Protein AF-A0A960X0L3-F1 (afdb_monomer_lite)

Foldseek 3Di:
DDDDDPDDPVNVVVVVVVVVVVPPDPFDKDKDKFADDDDPPDPDDDQFGTWIWIAGPVWFQIKIWTFGCVVHTDTDTGGSQKTWDWDDDPPAIKIKIWGWDDDPPDIDIDIDIDGDPDDDDDDDD

Radius of gyration: 23.19 Å; chains: 1; bounding box: 74×36×58 Å

pLDDT: mean 74.17, std 10.72, range [37.59, 89.44]

Sequence (125 aa):
MSFSPIVPKTTLLAIAFWCALTVLAPAQWLVYELRFTPDEDSVNFQSYTGAYVITPLHGGISSMVLLTEAEGLLYAPAPDSARFFMAANRQVRKSVISSLAANGTSHAVYTASGYINKTIEMRGK

Secondary structure (DSSP, 8-state):
--------HHHHHHHHHHHHHH------EEEEEEE----TT--S----SEEEEEEETT-EEEEEEEEE-TTS-EEEEEEEEEEEEEEE-SS-EEEEEEEEEEETTEEEEEEEEEE----------

Structure (mmCIF, N/CA/C/O backbone):
data_AF-A0A960X0L3-F1
#
_entry.id   AF-A0A960X0L3-F1
#
loop_
_atom_site.group_PDB
_atom_site.id
_atom_site.type_symbol
_atom_site.label_atom_id
_atom_site.label_alt_id
_atom_site.label_comp_id
_atom_site.label_asym_id
_atom_site.label_entity_id
_atom_site.label_seq_id
_atom_site.pdbx_PDB_ins_code
_atom_site.Cartn_x
_atom_site.Cartn_y
_atom_site.Cartn_z
_atom_site.occupancy
_atom_site.B_iso_or_equiv
_atom_site.auth_seq_id
_atom_site.auth_comp_id
_atom_site.auth_asym_id
_atom_site.auth_atom_id
_atom_site.pdbx_PDB_model_num
ATOM 1 N N . MET A 1 1 ? 54.406 4.474 -37.960 1.00 37.59 1 MET A N 1
ATOM 2 C CA . MET A 1 1 ? 54.130 5.644 -37.095 1.00 37.59 1 MET A CA 1
ATOM 3 C C . MET A 1 1 ? 52.830 5.370 -36.354 1.00 37.59 1 MET A C 1
ATOM 5 O O . MET A 1 1 ? 51.804 5.262 -37.006 1.00 37.59 1 MET A O 1
ATOM 9 N N . SER A 1 2 ? 52.885 5.146 -35.040 1.00 43.47 2 SER A N 1
ATOM 10 C CA . SER A 1 2 ? 51.706 4.848 -34.214 1.00 43.47 2 SER A CA 1
ATOM 11 C C . SER A 1 2 ? 51.246 6.134 -33.532 1.00 43.47 2 SER A C 1
ATOM 13 O O . SER A 1 2 ? 51.958 6.653 -32.675 1.00 43.47 2 SER A O 1
ATOM 15 N N . PHE A 1 3 ? 50.094 6.672 -33.933 1.00 45.62 3 PHE A N 1
ATOM 16 C CA . PHE A 1 3 ? 49.476 7.822 -33.273 1.00 45.62 3 PHE A CA 1
ATOM 17 C C . PHE A 1 3 ? 48.696 7.334 -32.053 1.00 45.62 3 PHE A C 1
ATOM 19 O O . PHE A 1 3 ? 47.705 6.624 -32.192 1.00 45.62 3 PHE A O 1
ATOM 26 N N . SER A 1 4 ? 49.150 7.710 -30.857 1.00 48.47 4 SER A N 1
ATOM 27 C CA . SER A 1 4 ? 48.375 7.520 -29.632 1.00 48.47 4 SER A CA 1
ATOM 28 C C . SER A 1 4 ? 47.504 8.763 -29.419 1.00 48.47 4 SER A C 1
ATOM 30 O O . SER A 1 4 ? 48.062 9.857 -29.285 1.00 48.47 4 SER A O 1
ATOM 32 N N . PRO A 1 5 ? 46.163 8.665 -29.436 1.00 57.31 5 PRO A N 1
ATOM 33 C CA . PRO A 1 5 ? 45.313 9.822 -29.207 1.00 57.31 5 PRO A CA 1
ATOM 34 C C . PRO A 1 5 ? 45.366 10.203 -27.723 1.00 57.31 5 PRO A C 1
ATOM 36 O O . PRO A 1 5 ? 44.894 9.475 -26.852 1.00 57.31 5 PRO A O 1
ATOM 39 N N . ILE A 1 6 ? 45.944 11.368 -27.428 1.00 65.31 6 ILE A N 1
ATOM 40 C CA . ILE A 1 6 ? 45.884 11.979 -26.097 1.00 65.31 6 ILE A CA 1
ATOM 41 C C . ILE A 1 6 ? 44.467 12.535 -25.937 1.00 65.31 6 ILE A C 1
ATOM 43 O O . ILE A 1 6 ? 44.164 13.625 -26.417 1.00 65.31 6 ILE A O 1
ATOM 47 N N . VAL A 1 7 ? 43.576 11.767 -25.308 1.00 64.88 7 VAL A N 1
ATOM 48 C CA . VAL A 1 7 ? 42.217 12.233 -25.003 1.00 64.88 7 VAL A CA 1
ATOM 49 C C . VAL A 1 7 ? 42.308 13.314 -23.914 1.00 64.88 7 VAL A C 1
ATOM 51 O O . VAL A 1 7 ? 42.832 13.040 -22.830 1.00 64.88 7 VAL A O 1
ATOM 54 N N . PRO A 1 8 ? 41.826 14.544 -24.162 1.00 73.12 8 PRO A N 1
ATOM 55 C CA . PRO A 1 8 ? 41.860 15.610 -23.169 1.00 73.12 8 PRO A CA 1
ATOM 56 C C . PRO A 1 8 ? 41.048 15.232 -21.922 1.00 73.12 8 PRO A C 1
ATOM 58 O O . PRO A 1 8 ? 39.936 14.710 -22.014 1.00 73.12 8 PRO A O 1
ATOM 61 N N . LYS A 1 9 ? 41.566 15.551 -20.727 1.00 69.44 9 LYS A N 1
ATOM 62 C CA . LYS A 1 9 ? 40.879 15.294 -19.441 1.00 69.44 9 LYS A CA 1
ATOM 63 C C . LYS A 1 9 ? 39.481 15.931 -19.375 1.00 69.44 9 LYS A C 1
ATOM 65 O O . LYS A 1 9 ? 38.592 15.402 -18.715 1.00 69.44 9 LYS A O 1
ATOM 70 N N . THR A 1 10 ? 39.272 17.035 -20.091 1.00 73.38 10 THR A N 1
ATOM 71 C CA . THR A 1 10 ? 37.979 17.727 -20.211 1.00 73.38 10 THR A CA 1
ATOM 72 C C . THR A 1 10 ? 36.947 16.915 -20.993 1.00 73.38 10 THR A C 1
ATOM 74 O O . THR A 1 10 ? 35.764 16.953 -20.666 1.00 73.38 10 THR A O 1
ATOM 77 N N . THR A 1 11 ? 37.380 16.128 -21.979 1.00 73.94 11 THR A N 1
ATOM 78 C CA . THR A 1 11 ? 36.505 15.271 -22.789 1.00 73.94 11 THR A CA 1
ATOM 79 C C . THR A 1 11 ? 36.016 14.069 -21.984 1.00 73.94 11 THR A C 1
ATOM 81 O O . THR A 1 11 ? 34.842 13.723 -22.057 1.00 73.94 11 THR A O 1
ATOM 84 N N . LEU A 1 12 ? 36.877 13.486 -21.142 1.00 77.19 12 LEU A N 1
ATOM 85 C CA . LEU A 1 12 ? 36.481 12.424 -20.208 1.00 77.19 12 LEU A CA 1
ATOM 86 C C . LEU A 1 12 ? 35.475 12.923 -19.161 1.00 77.19 12 LEU A C 1
ATOM 88 O O . LEU A 1 12 ? 34.514 12.219 -18.861 1.00 77.19 12 LEU A O 1
ATOM 92 N N . LEU A 1 13 ? 35.651 14.147 -18.650 1.00 77.44 13 LEU A N 1
ATOM 93 C CA . LEU A 1 13 ? 34.716 14.751 -17.696 1.00 77.44 13 LEU A CA 1
ATOM 94 C C . LEU A 1 13 ? 33.348 15.030 -18.338 1.00 77.44 13 LEU A C 1
ATOM 96 O O . LEU A 1 13 ? 32.318 14.763 -17.726 1.00 77.44 13 LEU A O 1
ATOM 100 N N . ALA A 1 14 ? 33.334 15.510 -19.584 1.00 78.50 14 ALA A N 1
ATOM 101 C CA . ALA A 1 14 ? 32.100 15.714 -20.334 1.00 78.50 14 ALA A CA 1
ATOM 102 C C . ALA A 1 14 ? 31.364 14.385 -20.576 1.00 78.50 14 ALA A C 1
ATOM 104 O O . ALA A 1 14 ? 30.165 14.307 -20.333 1.00 78.50 14 ALA A O 1
ATOM 105 N N . ILE A 1 15 ? 32.071 13.320 -20.966 1.00 80.44 15 ILE A N 1
ATOM 106 C CA . ILE A 1 15 ? 31.468 11.989 -21.146 1.00 80.44 15 ILE A CA 1
ATOM 107 C C . ILE A 1 15 ? 30.922 11.453 -19.817 1.00 80.44 15 ILE A C 1
ATOM 109 O O . ILE A 1 15 ? 29.795 10.969 -19.775 1.00 80.44 15 ILE A O 1
ATOM 113 N N . ALA A 1 16 ? 31.668 11.590 -18.717 1.00 78.56 16 ALA A N 1
ATOM 114 C CA . ALA A 1 16 ? 31.203 11.176 -17.394 1.00 78.56 16 ALA A CA 1
ATOM 115 C C . ALA A 1 16 ? 29.946 11.948 -16.952 1.00 78.56 16 ALA A C 1
ATOM 117 O O . ALA A 1 16 ? 29.020 11.352 -16.405 1.00 78.56 16 ALA A O 1
ATOM 118 N N . PHE A 1 17 ? 29.883 13.251 -17.242 1.00 77.06 17 PHE A N 1
ATOM 119 C CA . PHE A 1 17 ? 28.723 14.090 -16.945 1.00 77.06 17 PHE A CA 1
ATOM 120 C C . PHE A 1 17 ? 27.498 13.692 -17.781 1.00 77.06 17 PHE A C 1
ATOM 122 O O . PHE A 1 17 ? 26.402 13.548 -17.241 1.00 77.06 17 PHE A O 1
ATOM 129 N N . TRP A 1 18 ? 27.683 13.427 -19.077 1.00 74.56 18 TRP A N 1
ATOM 130 C CA . TRP A 1 18 ? 26.616 12.941 -19.957 1.00 74.56 18 TRP A CA 1
ATOM 131 C C . TRP A 1 18 ? 26.123 11.543 -19.566 1.00 74.56 18 TRP A C 1
ATOM 133 O O . TRP A 1 18 ? 24.915 11.315 -19.540 1.00 74.56 18 TRP A O 1
ATOM 143 N N . CYS A 1 19 ? 27.019 10.635 -19.170 1.00 73.19 19 CYS A N 1
ATOM 144 C CA . CYS A 1 19 ? 26.630 9.337 -18.620 1.00 73.19 19 CYS A CA 1
ATOM 145 C C . CYS A 1 19 ? 25.826 9.498 -17.319 1.00 73.19 19 CYS A C 1
ATOM 147 O O . CYS A 1 19 ? 24.763 8.892 -17.191 1.00 73.19 19 CYS A O 1
ATOM 149 N N . ALA A 1 20 ? 26.256 10.363 -16.393 1.00 70.56 20 ALA A N 1
ATOM 150 C CA . ALA A 1 20 ? 25.531 10.622 -15.145 1.00 70.56 20 ALA A CA 1
ATOM 151 C C . ALA A 1 20 ? 24.111 11.177 -15.381 1.00 70.56 20 ALA A C 1
ATOM 153 O O . ALA A 1 20 ? 23.172 10.791 -14.685 1.00 70.56 20 ALA A O 1
ATOM 154 N N . LEU A 1 21 ? 23.929 12.016 -16.406 1.00 64.94 21 LEU A N 1
ATOM 155 C CA . LEU A 1 21 ? 22.624 12.563 -16.800 1.00 64.94 21 LEU A CA 1
ATOM 156 C C . LEU A 1 21 ? 21.661 11.511 -17.377 1.00 64.94 21 LEU A C 1
ATOM 158 O O . LEU A 1 21 ? 20.448 11.686 -17.279 1.00 64.94 21 LEU A O 1
ATOM 162 N N . THR A 1 22 ? 22.165 10.405 -17.936 1.00 62.28 22 THR A N 1
ATOM 163 C CA . THR A 1 22 ? 21.312 9.328 -18.485 1.00 62.28 22 THR A CA 1
ATOM 164 C C . THR A 1 22 ? 20.801 8.334 -17.440 1.00 62.28 22 THR A C 1
ATOM 166 O O . THR A 1 22 ? 19.878 7.577 -17.729 1.00 62.28 22 THR A O 1
ATOM 169 N N . VAL A 1 23 ? 21.345 8.356 -16.216 1.00 59.56 23 VAL A N 1
ATOM 170 C CA . VAL A 1 23 ? 20.982 7.415 -15.136 1.00 59.56 23 VAL A CA 1
ATOM 171 C C . VAL A 1 23 ? 19.800 7.909 -14.290 1.00 59.56 23 VAL A C 1
ATOM 173 O O . VAL A 1 23 ? 19.244 7.145 -13.503 1.00 59.56 23 VAL A O 1
ATOM 176 N N . LEU A 1 24 ? 19.327 9.147 -14.484 1.00 56.69 24 LEU A N 1
ATOM 177 C CA . LEU A 1 24 ? 18.057 9.594 -13.902 1.00 56.69 24 LEU A CA 1
ATOM 178 C C . LEU A 1 24 ? 16.876 8.966 -14.659 1.00 56.69 24 LEU A C 1
ATOM 180 O O . LEU A 1 24 ? 16.185 9.609 -15.453 1.00 56.69 24 LEU A O 1
ATOM 184 N N . ALA A 1 25 ? 16.637 7.680 -14.405 1.00 61.97 25 ALA A N 1
ATOM 185 C CA . ALA A 1 25 ? 15.361 7.059 -14.709 1.00 61.97 25 ALA A CA 1
ATOM 186 C C . ALA A 1 25 ? 14.271 7.805 -13.916 1.00 61.97 25 ALA A C 1
ATOM 188 O O . ALA A 1 25 ? 14.410 7.960 -12.698 1.00 61.97 25 ALA A O 1
ATOM 189 N N . PRO A 1 26 ? 13.195 8.294 -14.560 1.00 58.59 26 PRO A N 1
ATOM 190 C CA . PRO A 1 26 ? 12.085 8.879 -13.827 1.00 58.59 26 PRO A CA 1
ATOM 191 C C . PRO A 1 26 ? 11.455 7.782 -12.966 1.00 58.59 26 PRO A C 1
ATOM 193 O O . PRO A 1 26 ? 10.822 6.865 -13.486 1.00 58.59 26 PRO A O 1
ATOM 196 N N . ALA A 1 27 ? 11.644 7.859 -11.649 1.00 67.12 27 ALA A N 1
ATOM 197 C CA . ALA A 1 27 ? 10.947 6.990 -10.715 1.00 67.12 27 ALA A CA 1
ATOM 198 C C . ALA A 1 27 ? 9.457 7.357 -10.752 1.00 67.12 27 ALA A C 1
ATOM 200 O O . ALA A 1 27 ? 9.046 8.400 -10.244 1.00 67.12 27 ALA A O 1
ATOM 201 N N . GLN A 1 28 ? 8.661 6.531 -11.428 1.00 83.19 28 GLN A N 1
ATOM 202 C CA . GLN A 1 28 ? 7.214 6.692 -11.508 1.00 83.19 28 GLN A CA 1
ATOM 203 C C . GLN A 1 28 ? 6.556 5.916 -10.368 1.00 83.19 28 GLN A C 1
ATOM 205 O O . GLN A 1 28 ? 6.852 4.738 -10.148 1.00 83.19 28 GLN A O 1
ATOM 210 N N . TRP A 1 29 ? 5.655 6.589 -9.659 1.00 85.12 29 TRP A N 1
ATOM 211 C CA . TRP A 1 29 ? 4.966 6.063 -8.487 1.00 85.12 29 TRP A CA 1
ATOM 212 C C . TRP A 1 29 ? 3.462 6.039 -8.727 1.00 85.12 29 TRP A C 1
ATOM 214 O O . TRP A 1 29 ? 2.903 6.930 -9.367 1.00 85.12 29 TRP A O 1
ATOM 224 N N . LEU A 1 30 ? 2.815 5.017 -8.187 1.00 85.62 30 LEU A N 1
ATOM 225 C CA . LEU A 1 30 ? 1.370 4.897 -8.093 1.00 85.62 30 LEU A CA 1
ATOM 226 C C . LEU A 1 30 ? 0.959 5.116 -6.641 1.00 85.62 30 LEU A C 1
ATOM 228 O O . LEU A 1 30 ? 1.612 4.608 -5.729 1.00 85.62 30 LEU A O 1
ATOM 232 N N . VAL A 1 31 ? -0.133 5.852 -6.445 1.00 88.12 31 VAL A N 1
ATOM 233 C CA . VAL A 1 31 ? -0.749 6.050 -5.132 1.00 88.12 31 VAL A CA 1
ATOM 234 C C . VAL A 1 31 ? -2.129 5.412 -5.155 1.00 88.12 31 VAL A C 1
ATOM 236 O O . VAL A 1 31 ? -2.956 5.747 -6.002 1.00 88.12 31 VAL A O 1
ATOM 239 N N . TYR A 1 32 ? -2.361 4.487 -4.232 1.00 83.06 32 TYR A N 1
ATOM 240 C CA . TYR A 1 32 ? -3.641 3.818 -4.042 1.00 83.06 32 TYR A CA 1
ATOM 241 C C . TYR A 1 32 ? -4.258 4.265 -2.723 1.00 83.06 32 TYR A C 1
ATOM 243 O O . TYR A 1 32 ? -3.587 4.249 -1.695 1.00 83.06 32 TYR A O 1
ATOM 251 N N . GLU A 1 33 ? -5.535 4.627 -2.747 1.00 85.19 33 GLU A N 1
ATOM 252 C CA . GLU A 1 33 ? -6.321 4.854 -1.537 1.00 85.19 33 GLU A CA 1
ATOM 253 C C . GLU A 1 33 ? -6.965 3.537 -1.089 1.00 85.19 33 GLU A C 1
ATOM 255 O O . GLU A 1 33 ? -7.596 2.832 -1.882 1.00 85.19 33 GLU A O 1
ATOM 260 N N . LEU A 1 34 ? -6.804 3.213 0.189 1.00 80.06 34 LEU A N 1
ATOM 261 C CA . LEU A 1 34 ? -7.460 2.111 0.873 1.00 80.06 34 LEU A CA 1
ATOM 262 C C . LEU A 1 34 ? -8.445 2.692 1.885 1.00 80.06 34 LEU A C 1
ATOM 264 O O . LEU A 1 34 ? -8.059 3.454 2.771 1.00 80.06 34 LEU A O 1
ATOM 268 N N . ARG A 1 35 ? -9.712 2.297 1.774 1.00 81.06 35 ARG A N 1
ATOM 269 C CA . ARG A 1 35 ? -10.763 2.660 2.728 1.00 81.06 35 ARG A CA 1
ATOM 270 C C . ARG A 1 35 ? -11.105 1.422 3.537 1.00 81.06 35 ARG A C 1
ATOM 272 O O . ARG A 1 35 ? -11.398 0.378 2.951 1.00 81.06 35 ARG A O 1
ATOM 279 N N . PHE A 1 36 ? -11.019 1.516 4.858 1.00 79.38 36 PHE A N 1
ATOM 280 C CA . PHE A 1 36 ? -11.331 0.393 5.729 1.00 79.38 36 PHE A CA 1
ATOM 281 C C . PHE A 1 36 ? -12.788 0.507 6.166 1.00 79.38 36 PHE A C 1
ATOM 283 O O . PHE A 1 36 ? -13.178 1.488 6.791 1.00 79.38 36 PHE A O 1
ATOM 290 N N . THR A 1 37 ? -13.600 -0.484 5.808 1.00 75.94 37 THR A N 1
ATOM 291 C CA . THR A 1 37 ? -14.990 -0.575 6.261 1.00 75.94 37 THR A CA 1
ATOM 292 C C . THR A 1 37 ? -15.016 -1.447 7.512 1.00 75.94 37 THR A C 1
ATOM 294 O O . THR A 1 37 ? -14.711 -2.636 7.391 1.00 75.94 37 THR A O 1
ATOM 297 N N . PRO A 1 38 ? -15.295 -0.879 8.698 1.00 69.56 38 PRO A N 1
ATOM 298 C CA . PRO A 1 38 ? -15.407 -1.664 9.918 1.00 69.56 38 PRO A CA 1
ATOM 299 C C . PRO A 1 38 ? -16.570 -2.649 9.799 1.00 69.56 38 PRO A C 1
ATOM 301 O O . PRO A 1 38 ? -17.605 -2.334 9.213 1.00 69.56 38 PRO A O 1
ATOM 304 N N . ASP A 1 39 ? -16.378 -3.837 10.358 1.00 73.56 39 ASP A N 1
ATOM 305 C CA . ASP A 1 39 ? -17.449 -4.803 10.569 1.00 73.56 39 ASP A CA 1
ATOM 306 C C . ASP A 1 39 ? -18.117 -4.486 11.915 1.00 73.56 39 ASP A C 1
ATOM 308 O O . ASP A 1 39 ? -17.422 -4.367 12.927 1.00 73.56 39 ASP A O 1
ATOM 312 N N . GLU A 1 40 ? -19.437 -4.289 11.924 1.00 69.00 40 GLU A N 1
ATOM 313 C CA . GLU A 1 40 ? -20.184 -3.822 13.104 1.00 69.00 40 GLU A CA 1
ATOM 314 C C . GLU A 1 40 ? -20.137 -4.833 14.261 1.00 69.00 40 GLU A C 1
ATOM 316 O O . GLU A 1 40 ? -20.185 -4.440 15.427 1.00 69.00 40 GLU A O 1
ATOM 321 N N . ASP A 1 41 ? -19.947 -6.117 13.946 1.00 74.12 41 ASP A N 1
ATOM 322 C CA . ASP A 1 41 ? -19.875 -7.209 14.924 1.00 74.12 41 ASP A CA 1
ATOM 323 C C . ASP A 1 41 ? -18.435 -7.523 15.382 1.00 74.12 41 ASP A C 1
ATOM 325 O O . ASP A 1 41 ? -18.192 -8.441 16.175 1.00 74.12 41 ASP A O 1
ATOM 329 N N . SER A 1 42 ? -17.444 -6.775 14.890 1.00 64.94 42 SER A N 1
ATOM 330 C CA . SER A 1 42 ? -16.039 -7.024 15.193 1.00 64.94 42 SER A CA 1
ATOM 331 C C . SER A 1 42 ? -15.616 -6.369 16.510 1.0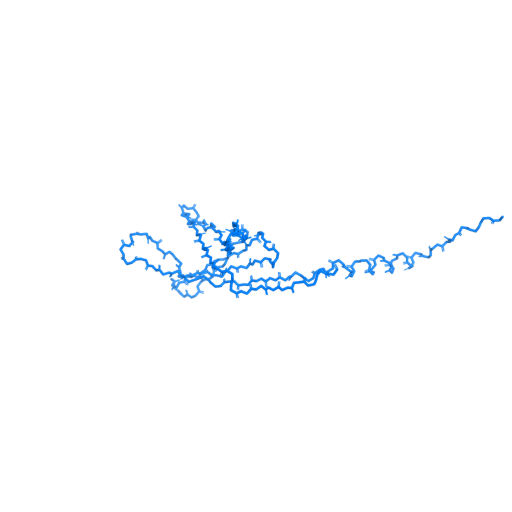0 64.94 42 SER A C 1
ATOM 333 O O . SER A 1 42 ? -15.552 -5.152 16.642 1.00 64.94 42 SER A O 1
ATOM 335 N N . VAL A 1 43 ? -15.183 -7.194 17.466 1.00 61.62 43 VAL A N 1
ATOM 336 C CA . VAL A 1 43 ? -14.476 -6.751 18.685 1.00 61.62 43 VAL A CA 1
ATOM 337 C C . VAL A 1 43 ? -13.028 -6.306 18.425 1.00 61.62 43 VAL A C 1
ATOM 339 O O . VAL A 1 43 ? -12.326 -5.923 19.362 1.00 61.62 43 VAL A O 1
ATOM 342 N N . ASN A 1 44 ? -12.547 -6.348 17.175 1.00 61.31 44 ASN A N 1
ATOM 343 C CA . ASN A 1 44 ? -11.203 -5.873 16.861 1.00 61.31 44 ASN A CA 1
ATOM 344 C C . ASN A 1 44 ? -11.125 -4.352 16.976 1.00 61.31 44 ASN A C 1
ATOM 346 O O . ASN A 1 44 ? -11.823 -3.614 16.285 1.00 61.31 44 ASN A O 1
ATOM 350 N N . PHE A 1 45 ? -10.196 -3.897 17.812 1.00 64.62 45 PHE A N 1
ATOM 351 C CA . PHE A 1 45 ? -9.823 -2.496 17.903 1.00 64.62 45 PHE A CA 1
ATOM 352 C C . PHE A 1 45 ? -9.248 -2.024 16.563 1.00 64.62 45 PHE A C 1
ATOM 354 O O . PHE A 1 45 ? -8.186 -2.477 16.132 1.00 64.62 45 PHE A O 1
ATOM 361 N N . GLN A 1 46 ? -9.955 -1.110 15.905 1.00 66.88 46 GLN A N 1
ATOM 362 C CA . GLN A 1 46 ? -9.545 -0.552 14.627 1.00 66.88 46 GLN A CA 1
ATOM 363 C C . GLN A 1 46 ? -8.957 0.845 14.831 1.00 66.88 46 GLN A C 1
ATOM 365 O O . GLN A 1 46 ? -9.670 1.839 14.917 1.00 66.88 46 GLN A O 1
ATOM 370 N N . SER A 1 47 ? -7.628 0.921 14.894 1.00 70.00 47 SER A N 1
ATOM 371 C CA . SER A 1 47 ? -6.912 2.185 15.117 1.00 70.00 47 SER A CA 1
ATOM 372 C C . SER A 1 47 ? -6.909 3.124 13.905 1.00 70.00 47 SER A C 1
ATOM 374 O O . SER A 1 47 ? -6.543 4.290 14.044 1.00 70.00 47 SER A O 1
ATOM 376 N N . TYR A 1 48 ? -7.255 2.621 12.715 1.00 76.88 48 TYR A N 1
ATOM 377 C CA . TYR A 1 48 ? -7.093 3.325 11.442 1.00 76.88 48 TYR A CA 1
ATOM 378 C C . TYR A 1 48 ? -8.360 3.245 10.584 1.00 76.88 48 TYR A C 1
ATOM 380 O O . TYR A 1 48 ? -8.984 2.189 10.471 1.00 76.88 48 TYR A O 1
ATOM 388 N N . THR A 1 49 ? -8.717 4.354 9.940 1.00 81.00 49 THR A N 1
ATOM 389 C CA . THR A 1 49 ? -9.899 4.484 9.068 1.00 81.00 49 THR A CA 1
ATOM 390 C C . THR A 1 49 ? -9.577 4.209 7.597 1.00 81.00 49 THR A C 1
ATOM 392 O O . THR A 1 49 ? -10.458 3.889 6.796 1.00 81.00 49 THR A O 1
ATOM 395 N N . GLY A 1 50 ? -8.298 4.270 7.229 1.00 82.19 50 GLY A N 1
ATOM 396 C CA . GLY A 1 50 ? -7.832 3.972 5.881 1.00 82.19 50 GLY A CA 1
ATOM 397 C C .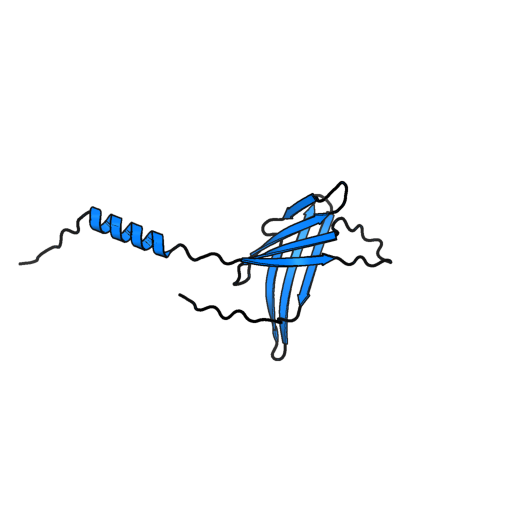 GLY A 1 50 ? -6.320 4.078 5.751 1.00 82.19 50 GLY A C 1
ATOM 398 O O . GLY A 1 50 ? -5.597 4.204 6.743 1.00 82.19 50 GLY A O 1
ATOM 399 N N . ALA A 1 51 ? -5.838 4.035 4.512 1.00 84.31 51 ALA A N 1
ATOM 400 C CA . ALA A 1 51 ? -4.428 4.217 4.201 1.00 84.31 51 ALA A CA 1
ATOM 401 C C . ALA A 1 51 ? -4.195 4.700 2.765 1.00 84.31 51 ALA A C 1
ATOM 403 O O . ALA A 1 51 ? -4.980 4.411 1.867 1.00 84.31 51 ALA A O 1
ATOM 404 N N . TYR A 1 52 ? -3.054 5.341 2.527 1.00 87.25 52 TYR A N 1
ATOM 405 C CA . TYR A 1 52 ? -2.489 5.506 1.190 1.00 87.25 52 TYR A CA 1
ATOM 406 C C . TYR A 1 52 ? -1.311 4.562 1.000 1.00 87.25 52 TYR A C 1
ATOM 408 O O . TYR A 1 52 ? -0.419 4.505 1.844 1.00 87.25 52 TYR A O 1
ATOM 416 N N . VAL A 1 53 ? -1.278 3.850 -0.122 1.00 86.88 53 VAL A N 1
ATOM 417 C CA . VAL A 1 53 ? -0.165 2.975 -0.497 1.00 86.88 53 VAL A CA 1
ATOM 418 C C . VAL A 1 53 ? 0.568 3.577 -1.677 1.00 86.88 53 VAL A C 1
ATOM 420 O O . VAL A 1 53 ? -0.028 3.852 -2.716 1.00 86.88 53 VAL A O 1
ATOM 423 N N . ILE A 1 54 ? 1.867 3.774 -1.498 1.00 89.44 54 ILE A N 1
ATOM 424 C CA . ILE A 1 54 ? 2.764 4.384 -2.470 1.00 89.44 54 ILE A CA 1
ATOM 425 C C . ILE A 1 54 ? 3.679 3.287 -2.995 1.00 89.44 54 ILE A C 1
ATOM 427 O O . ILE A 1 54 ? 4.473 2.702 -2.255 1.00 89.44 54 ILE A O 1
ATOM 431 N N . THR A 1 55 ? 3.552 3.011 -4.285 1.00 88.00 55 THR A N 1
ATOM 432 C CA . THR A 1 55 ? 4.131 1.837 -4.932 1.00 88.00 55 THR A CA 1
ATOM 433 C C . THR A 1 55 ? 4.905 2.249 -6.183 1.00 88.00 55 THR A C 1
ATOM 435 O O . THR A 1 55 ? 4.394 3.051 -6.967 1.00 88.00 55 THR A O 1
ATOM 438 N N . PRO A 1 56 ? 6.100 1.686 -6.437 1.00 86.62 56 PRO A N 1
ATOM 439 C CA . PRO A 1 56 ? 6.770 1.845 -7.722 1.00 86.62 56 PRO A CA 1
ATOM 440 C C . PRO A 1 56 ? 5.887 1.302 -8.846 1.00 86.62 56 PRO A C 1
ATOM 442 O O . PRO A 1 56 ? 5.291 0.237 -8.703 1.00 86.62 56 PRO A O 1
ATOM 445 N N . LEU A 1 57 ? 5.832 1.977 -9.992 1.00 81.38 57 LEU A N 1
ATOM 446 C CA . LEU A 1 57 ? 4.992 1.550 -11.118 1.00 81.38 57 LEU A CA 1
ATOM 447 C C . LEU A 1 57 ? 5.287 0.111 -11.599 1.00 81.38 57 LEU A C 1
ATOM 449 O O . LEU A 1 57 ? 4.385 -0.591 -12.045 1.00 81.38 57 LEU A O 1
ATOM 453 N N . HIS A 1 58 ? 6.524 -0.362 -11.438 1.00 76.81 58 HIS A N 1
ATOM 454 C CA . HIS A 1 58 ? 6.928 -1.740 -11.749 1.00 76.81 58 HIS A CA 1
ATOM 455 C C . HIS A 1 58 ? 6.605 -2.763 -10.639 1.00 76.81 58 HIS A C 1
ATOM 457 O O . HIS A 1 58 ? 6.942 -3.940 -10.763 1.00 76.81 58 HIS A O 1
ATOM 463 N N . GLY A 1 59 ? 5.943 -2.334 -9.564 1.00 79.19 59 GLY A N 1
ATOM 464 C CA . GLY A 1 59 ? 5.715 -3.110 -8.349 1.00 79.19 59 GLY A CA 1
ATOM 465 C C . GLY A 1 59 ? 6.951 -3.210 -7.453 1.00 79.19 59 GLY A C 1
ATOM 466 O O . GLY A 1 59 ? 8.003 -2.639 -7.738 1.00 79.19 59 GLY A O 1
ATOM 467 N N . GLY A 1 60 ? 6.812 -3.937 -6.341 1.00 83.44 60 GLY A N 1
ATOM 468 C CA . GLY A 1 60 ? 7.890 -4.154 -5.375 1.00 83.44 60 GLY A CA 1
ATOM 469 C C . GLY A 1 60 ? 7.617 -3.546 -4.000 1.00 83.44 60 GLY A C 1
ATOM 470 O O . GLY A 1 60 ? 6.474 -3.510 -3.530 1.00 83.44 60 GLY A O 1
ATOM 471 N N . ILE A 1 61 ? 8.698 -3.132 -3.332 1.00 86.50 61 ILE A N 1
ATOM 472 C CA . ILE A 1 61 ? 8.643 -2.527 -1.996 1.00 86.50 61 ILE A CA 1
ATOM 473 C C . ILE A 1 61 ? 7.818 -1.248 -2.079 1.00 86.50 61 ILE A C 1
ATOM 475 O O . ILE A 1 61 ? 7.989 -0.446 -2.995 1.00 86.50 61 ILE A O 1
ATOM 479 N N . SER A 1 62 ? 6.872 -1.116 -1.163 1.00 86.75 62 SER A N 1
ATOM 480 C CA . SER A 1 62 ? 5.912 -0.025 -1.125 1.00 86.75 62 SER A CA 1
ATOM 481 C C . SER A 1 62 ? 5.834 0.531 0.290 1.00 86.75 62 SER A C 1
ATOM 483 O O . SER A 1 62 ? 6.031 -0.186 1.273 1.00 86.75 62 SER A O 1
ATOM 485 N N . SER A 1 63 ? 5.509 1.810 0.383 1.00 86.75 63 SER A N 1
ATOM 486 C CA . SER A 1 63 ? 5.291 2.487 1.658 1.00 86.75 63 SER A CA 1
ATOM 487 C C . SER A 1 63 ? 3.805 2.700 1.869 1.00 86.75 63 SER A C 1
ATOM 489 O O . SER A 1 63 ? 3.052 2.876 0.909 1.00 86.75 63 SER A O 1
ATOM 491 N N . MET A 1 64 ? 3.381 2.701 3.126 1.00 85.12 64 MET A N 1
ATOM 492 C CA . MET A 1 64 ? 1.998 2.967 3.491 1.00 85.12 64 MET A CA 1
ATOM 493 C C . MET A 1 64 ? 1.929 4.161 4.437 1.00 85.12 64 MET A C 1
ATOM 495 O O . MET A 1 64 ? 2.795 4.340 5.291 1.00 85.12 64 MET A O 1
ATOM 499 N N . VAL A 1 65 ? 0.899 4.981 4.280 1.00 86.00 65 VAL A N 1
ATOM 500 C CA . VAL A 1 65 ? 0.553 6.060 5.201 1.00 86.00 65 VAL A CA 1
ATOM 501 C C . VAL A 1 65 ? -0.824 5.748 5.753 1.00 86.00 65 VAL A C 1
ATOM 503 O O . VAL A 1 65 ? -1.803 5.793 5.013 1.00 86.00 65 VAL A O 1
ATOM 506 N N . LEU A 1 66 ? -0.896 5.394 7.030 1.00 83.69 66 LEU A N 1
ATOM 507 C CA . LEU A 1 66 ? -2.159 5.078 7.690 1.00 83.69 66 LEU A CA 1
ATOM 508 C C . LEU A 1 66 ? -2.873 6.358 8.114 1.00 83.69 66 LEU A C 1
ATOM 510 O O . LEU A 1 66 ? -2.232 7.313 8.557 1.00 83.69 66 LEU A O 1
ATOM 514 N N . LEU A 1 67 ? -4.195 6.336 7.993 1.00 82.69 67 LEU A N 1
ATOM 515 C CA . LEU A 1 67 ? -5.098 7.413 8.374 1.00 82.69 67 LEU A CA 1
ATOM 516 C C . LEU A 1 67 ? -5.802 7.024 9.669 1.00 82.69 67 LEU A C 1
ATOM 518 O O . LEU A 1 67 ? -6.353 5.927 9.770 1.00 82.69 67 LEU A O 1
ATOM 522 N N . THR A 1 68 ? -5.799 7.916 10.650 1.00 76.88 68 THR A N 1
ATOM 523 C CA . THR A 1 68 ? -6.644 7.795 11.840 1.00 76.88 68 THR A CA 1
ATOM 524 C C . THR A 1 68 ? -7.361 9.111 12.100 1.00 76.88 68 THR A C 1
ATOM 526 O O . THR A 1 68 ? -6.877 10.172 11.708 1.00 76.88 68 THR A O 1
ATOM 529 N N . GLU A 1 69 ? -8.538 9.015 12.713 1.00 68.94 69 GLU A N 1
ATOM 530 C CA . GLU A 1 69 ? -9.378 10.155 13.098 1.00 68.94 69 GLU A CA 1
ATOM 531 C C . GLU A 1 69 ? -9.282 10.466 14.599 1.00 68.94 69 GLU A C 1
ATOM 533 O O . GLU A 1 69 ? -9.865 11.445 15.067 1.00 68.94 69 GLU A O 1
ATOM 538 N N . ALA A 1 70 ? -8.548 9.655 15.370 1.00 58.88 70 ALA A N 1
ATOM 539 C CA . ALA A 1 70 ? -8.358 9.893 16.795 1.00 58.88 70 ALA A CA 1
ATOM 540 C C . ALA A 1 70 ? -7.608 11.220 17.010 1.00 58.88 70 ALA A C 1
ATOM 542 O O . ALA A 1 70 ? -6.446 11.345 16.639 1.00 58.88 70 ALA A O 1
ATOM 543 N N . GLU A 1 71 ? -8.288 12.208 17.600 1.00 56.62 71 GLU A N 1
ATOM 544 C CA . GLU A 1 71 ? -7.762 13.554 17.901 1.00 56.62 71 GLU A CA 1
ATOM 545 C C . GLU A 1 71 ? -7.375 14.421 16.678 1.00 56.62 71 GLU A C 1
ATOM 547 O O . GLU A 1 71 ? -6.703 15.443 16.821 1.00 56.62 71 GLU A O 1
ATOM 552 N N . GLY A 1 72 ? -7.843 14.066 15.476 1.00 59.12 72 GLY A N 1
ATOM 553 C CA . GLY A 1 72 ? -7.575 14.787 14.224 1.00 59.12 72 GLY A CA 1
ATOM 554 C C . GLY A 1 72 ? -7.063 13.871 13.108 1.00 59.12 72 GLY A C 1
ATOM 555 O O . GLY A 1 72 ? -6.957 12.664 13.287 1.00 59.12 72 GLY A O 1
ATOM 556 N N . LEU A 1 73 ? -6.746 14.443 11.936 1.00 63.94 73 LEU A N 1
ATOM 557 C CA . LEU A 1 73 ? -6.112 13.716 10.825 1.00 63.94 73 LEU A CA 1
ATOM 558 C C . LEU A 1 73 ? -4.641 13.452 11.156 1.00 63.94 73 LEU A C 1
ATOM 560 O O . LEU A 1 73 ? -3.762 14.269 10.868 1.00 63.94 73 LEU A O 1
ATOM 564 N N . LEU A 1 74 ? -4.378 12.302 11.767 1.00 68.38 74 LEU A N 1
ATOM 565 C CA . LEU A 1 74 ? -3.025 11.817 12.005 1.00 68.38 74 LEU A CA 1
ATOM 566 C C . LEU A 1 74 ? -2.602 10.885 10.869 1.00 68.38 74 LEU A C 1
ATOM 568 O O . LEU A 1 74 ? -3.307 9.941 10.502 1.00 68.38 74 LEU A O 1
ATOM 572 N N . TYR A 1 75 ? -1.410 11.154 10.342 1.00 75.62 75 TYR A N 1
ATOM 573 C CA . TYR A 1 75 ? -0.752 10.332 9.336 1.00 75.62 75 TYR A CA 1
ATOM 574 C C . TYR A 1 75 ? 0.363 9.540 10.009 1.00 75.62 75 TYR A C 1
ATOM 576 O O . TYR A 1 75 ? 1.332 10.125 10.495 1.00 75.62 75 TYR A O 1
ATOM 584 N N . ALA A 1 76 ? 0.242 8.215 10.027 1.00 76.75 76 ALA A N 1
ATOM 585 C CA . ALA A 1 76 ? 1.300 7.343 10.526 1.00 76.75 76 ALA A CA 1
ATOM 586 C C . ALA A 1 76 ? 2.084 6.761 9.335 1.00 76.75 76 ALA A C 1
ATOM 588 O O . ALA A 1 76 ? 1.569 5.872 8.646 1.00 76.75 76 ALA A O 1
ATOM 589 N N . PRO A 1 77 ? 3.301 7.269 9.043 1.00 77.62 77 PRO A N 1
ATOM 590 C CA . PRO A 1 77 ? 4.123 6.734 7.970 1.00 77.62 77 PRO A CA 1
ATOM 591 C C . PRO A 1 77 ? 4.695 5.375 8.375 1.00 77.62 77 PRO A C 1
ATOM 593 O O . PRO A 1 77 ? 5.306 5.225 9.431 1.00 77.62 77 PRO A O 1
ATOM 596 N N . ALA A 1 78 ? 4.537 4.396 7.496 1.00 76.88 78 ALA A N 1
ATOM 597 C CA . ALA A 1 78 ? 5.086 3.060 7.634 1.00 76.88 78 ALA A CA 1
ATOM 598 C C . ALA A 1 78 ? 5.947 2.765 6.388 1.00 76.88 78 ALA A C 1
ATOM 600 O O . ALA A 1 78 ? 5.445 2.207 5.401 1.00 76.88 78 ALA A O 1
ATOM 601 N N . PRO A 1 79 ? 7.222 3.204 6.376 1.00 78.19 79 PRO A N 1
ATOM 602 C CA . PRO A 1 79 ? 8.115 2.989 5.241 1.00 78.19 79 PRO A CA 1
ATOM 603 C C . PRO A 1 79 ? 8.404 1.498 5.064 1.00 78.19 79 PRO A C 1
ATOM 605 O O . PRO A 1 79 ? 8.514 0.769 6.049 1.00 78.19 79 PRO A O 1
ATOM 608 N N . ASP A 1 80 ? 8.480 1.046 3.811 1.00 82.50 80 ASP A N 1
ATOM 609 C CA . ASP A 1 80 ? 8.791 -0.342 3.424 1.00 82.50 80 ASP A CA 1
ATOM 610 C C . ASP A 1 80 ? 7.898 -1.419 4.076 1.00 82.50 80 ASP A C 1
ATOM 612 O O . ASP A 1 80 ? 8.216 -2.610 4.089 1.00 82.50 80 ASP A O 1
ATOM 616 N N . SER A 1 81 ? 6.748 -1.001 4.605 1.00 81.38 81 SER A N 1
ATOM 617 C CA . SER A 1 81 ? 5.800 -1.838 5.342 1.00 81.38 81 SER A CA 1
ATOM 618 C C . SER A 1 81 ? 4.801 -2.553 4.439 1.00 81.38 81 SER A C 1
ATOM 620 O O . SER A 1 81 ? 3.962 -3.321 4.918 1.00 81.38 81 SER A O 1
ATOM 622 N N . ALA A 1 82 ? 4.848 -2.282 3.134 1.00 84.12 82 ALA A N 1
ATOM 623 C CA . ALA A 1 82 ? 3.927 -2.828 2.160 1.00 84.12 82 ALA A CA 1
ATOM 624 C C . ALA A 1 82 ? 4.656 -3.446 0.964 1.00 84.12 82 ALA A C 1
ATOM 626 O O . ALA A 1 82 ? 5.782 -3.097 0.601 1.00 84.12 82 ALA A O 1
ATOM 627 N N . ARG A 1 83 ? 3.974 -4.379 0.308 1.00 84.62 83 ARG A N 1
ATOM 628 C CA . ARG A 1 83 ? 4.360 -4.918 -0.990 1.00 84.62 83 ARG A CA 1
ATOM 629 C C . ARG A 1 83 ? 3.181 -4.879 -1.933 1.00 84.62 83 ARG A C 1
ATOM 631 O O . ARG A 1 83 ? 2.097 -5.356 -1.600 1.00 84.62 83 ARG A O 1
ATOM 638 N N . PHE A 1 84 ? 3.444 -4.372 -3.129 1.00 83.38 84 PHE A N 1
ATOM 639 C CA . PHE A 1 84 ? 2.530 -4.463 -4.252 1.00 83.38 84 PHE A CA 1
ATOM 640 C C . PHE A 1 84 ? 3.066 -5.462 -5.268 1.00 83.38 84 PHE A C 1
ATOM 642 O O . PHE A 1 84 ? 4.227 -5.385 -5.688 1.00 83.38 84 PHE A O 1
ATOM 649 N N . PHE A 1 85 ? 2.208 -6.381 -5.690 1.00 83.38 85 PHE A N 1
ATOM 650 C CA . PHE A 1 85 ? 2.515 -7.342 -6.739 1.00 83.38 85 PHE A CA 1
ATOM 651 C C . PHE A 1 85 ? 1.255 -7.735 -7.509 1.00 83.38 85 PHE A C 1
ATOM 653 O O . PHE A 1 85 ? 0.127 -7.529 -7.064 1.00 83.38 85 PHE A O 1
ATOM 660 N N . MET A 1 86 ? 1.449 -8.313 -8.692 1.00 84.50 86 MET A N 1
ATOM 661 C CA . MET A 1 86 ? 0.357 -8.859 -9.490 1.00 84.50 86 MET A CA 1
ATOM 662 C C . MET A 1 86 ? 0.279 -10.368 -9.286 1.00 84.50 86 MET A C 1
ATOM 664 O O . MET A 1 86 ? 1.247 -11.083 -9.542 1.00 84.50 86 MET A O 1
ATOM 668 N N . ALA A 1 87 ? -0.883 -10.856 -8.867 1.00 84.44 87 ALA A N 1
ATOM 669 C CA . ALA A 1 87 ? -1.196 -12.277 -8.855 1.00 84.44 87 ALA A CA 1
ATOM 670 C C . ALA A 1 87 ? -1.959 -12.629 -10.138 1.00 84.44 87 ALA A C 1
ATOM 672 O O . ALA A 1 87 ? -2.933 -11.964 -10.493 1.00 84.44 87 ALA A O 1
ATOM 673 N N . ALA A 1 88 ? -1.530 -13.667 -10.852 1.00 85.19 88 ALA A N 1
ATOM 674 C CA . ALA A 1 88 ? -2.133 -14.057 -12.121 1.00 85.19 88 ALA A CA 1
ATOM 675 C C . ALA A 1 88 ? -2.265 -15.577 -12.242 1.00 85.19 88 ALA A C 1
ATOM 677 O O . ALA A 1 88 ? -1.360 -16.318 -11.867 1.00 85.19 88 ALA A O 1
ATOM 678 N N . ASN A 1 89 ? -3.377 -16.031 -12.818 1.00 84.88 89 ASN A N 1
ATOM 679 C CA . ASN A 1 89 ? -3.542 -17.387 -13.337 1.00 84.88 89 ASN A CA 1
ATOM 680 C C . ASN A 1 89 ? -3.893 -17.331 -14.841 1.00 84.88 89 ASN A C 1
ATOM 682 O O . ASN A 1 89 ? -3.848 -16.265 -15.455 1.00 84.88 89 ASN A O 1
ATOM 686 N N . ARG A 1 90 ? -4.237 -18.474 -15.456 1.00 79.69 90 ARG A N 1
ATOM 687 C CA . ARG A 1 90 ? -4.556 -18.549 -16.898 1.00 79.69 90 ARG A CA 1
ATOM 688 C C . ARG A 1 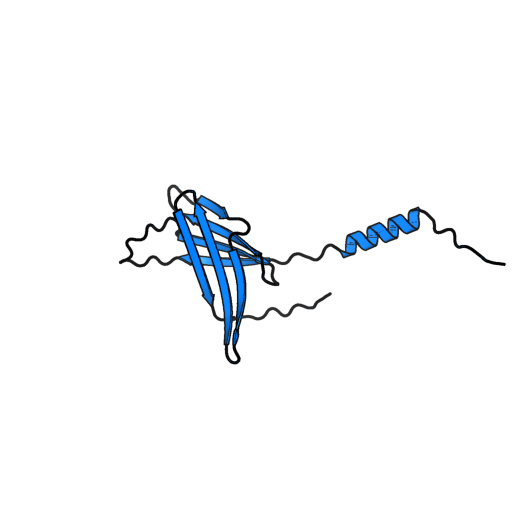90 ? -5.749 -17.680 -17.332 1.00 79.69 90 ARG A C 1
ATOM 690 O O . ARG A 1 90 ? -5.859 -17.389 -18.515 1.00 79.69 90 ARG A O 1
ATOM 697 N N . GLN A 1 91 ? -6.634 -17.299 -16.413 1.00 81.00 91 GLN A N 1
ATOM 698 C CA . GLN A 1 91 ? -7.906 -16.631 -16.712 1.00 81.00 91 GLN A CA 1
ATOM 699 C C . GLN A 1 91 ? -8.022 -15.238 -16.081 1.00 81.00 91 GLN A C 1
ATOM 701 O O . GLN A 1 91 ? -8.743 -14.389 -16.595 1.00 81.00 91 GLN A O 1
ATOM 706 N N . VAL A 1 92 ? -7.332 -14.989 -14.968 1.00 84.94 92 VAL A N 1
ATOM 707 C CA . VAL A 1 92 ? -7.539 -13.815 -14.119 1.00 84.94 92 VAL A CA 1
ATOM 708 C C . VA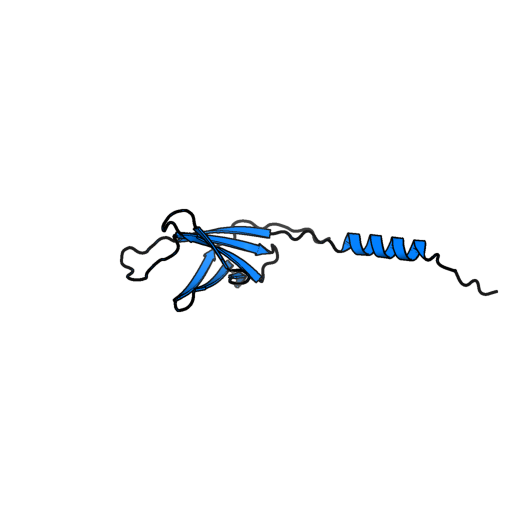L A 1 92 ? -6.200 -13.226 -13.702 1.00 84.94 92 VAL A C 1
ATOM 710 O O . VAL A 1 92 ? -5.285 -13.943 -13.296 1.00 84.94 92 VAL A O 1
ATOM 713 N N . ARG A 1 93 ? -6.114 -11.897 -13.747 1.00 82.56 93 ARG A N 1
ATOM 714 C CA . ARG A 1 93 ? -5.037 -11.114 -13.138 1.00 82.56 93 ARG A CA 1
ATOM 715 C C . ARG A 1 93 ? -5.634 -10.199 -12.074 1.00 82.56 93 ARG A C 1
ATOM 717 O O . ARG A 1 93 ? -6.658 -9.561 -12.321 1.00 82.56 93 ARG A O 1
ATOM 724 N N . LYS A 1 94 ? -4.990 -10.127 -10.914 1.00 86.12 94 LYS A N 1
ATOM 725 C CA . LYS A 1 94 ? -5.360 -9.247 -9.804 1.00 86.12 94 LYS A CA 1
ATOM 726 C C . LYS A 1 94 ? -4.145 -8.475 -9.315 1.00 86.12 94 LYS A C 1
ATOM 728 O O . LYS A 1 94 ? -3.042 -9.020 -9.261 1.00 86.12 94 LYS A O 1
ATOM 733 N N . SER A 1 95 ? -4.351 -7.219 -8.946 1.00 82.38 95 SER A N 1
ATOM 734 C CA . SER A 1 95 ? -3.391 -6.496 -8.118 1.00 82.38 95 SER A CA 1
ATOM 735 C C . SER A 1 95 ? -3.561 -6.943 -6.671 1.00 82.38 95 SER A C 1
ATOM 737 O O . SER A 1 95 ? -4.683 -7.184 -6.219 1.00 82.38 95 SER A O 1
ATOM 739 N N . VAL A 1 96 ? -2.447 -7.085 -5.960 1.00 82.06 96 VAL A N 1
ATOM 740 C CA . VAL A 1 96 ? -2.418 -7.441 -4.544 1.00 82.06 96 VAL A CA 1
ATOM 741 C C . VAL A 1 96 ? -1.532 -6.445 -3.813 1.00 82.06 96 VAL A C 1
ATOM 743 O O . VAL A 1 96 ? -0.397 -6.189 -4.219 1.00 82.06 96 VAL A O 1
ATOM 746 N N . ILE A 1 97 ? -2.068 -5.901 -2.728 1.00 83.44 97 ILE A N 1
ATOM 747 C CA . ILE A 1 97 ? -1.357 -5.089 -1.751 1.00 83.44 97 ILE A CA 1
ATOM 748 C C . ILE A 1 97 ? -1.358 -5.876 -0.451 1.00 83.44 97 ILE A C 1
ATOM 750 O O . ILE A 1 97 ? -2.419 -6.228 0.060 1.00 83.44 97 ILE A O 1
ATOM 754 N N . SER A 1 98 ? -0.173 -6.129 0.085 1.00 81.88 98 SER A N 1
ATOM 755 C CA . SER A 1 98 ? 0.011 -6.699 1.416 1.00 81.88 98 SER A CA 1
ATOM 756 C C . SER A 1 98 ? 0.769 -5.694 2.259 1.00 81.88 98 SER A C 1
ATOM 758 O O . SER A 1 98 ? 1.789 -5.182 1.806 1.00 81.88 98 SER A O 1
ATOM 760 N N . SER A 1 99 ? 0.319 -5.434 3.478 1.00 79.00 99 SER A N 1
ATOM 761 C CA . SER A 1 99 ? 1.004 -4.536 4.396 1.00 79.00 99 SER A CA 1
ATOM 762 C C . SER A 1 99 ? 0.962 -5.035 5.833 1.00 79.00 99 SER A C 1
ATOM 764 O O . SER A 1 99 ? 0.022 -5.715 6.239 1.00 79.00 99 SER A O 1
ATOM 766 N N . LEU A 1 100 ? 2.001 -4.693 6.587 1.00 74.81 100 LEU A N 1
ATOM 767 C CA . LEU A 1 100 ? 2.111 -4.919 8.017 1.00 74.81 100 LEU A CA 1
ATOM 768 C C . LEU A 1 100 ? 2.219 -3.562 8.717 1.00 74.81 100 LEU A C 1
ATOM 770 O O . LEU A 1 100 ? 3.210 -2.857 8.552 1.00 74.81 100 LEU A O 1
ATOM 774 N N . ALA A 1 101 ? 1.233 -3.223 9.539 1.00 69.00 101 ALA A N 1
ATOM 775 C CA . ALA A 1 101 ? 1.351 -2.131 10.494 1.00 69.00 101 ALA A CA 1
ATOM 776 C C . ALA A 1 101 ? 1.733 -2.718 11.854 1.00 69.00 101 ALA A C 1
ATOM 778 O O . ALA A 1 101 ? 0.989 -3.524 12.407 1.00 69.00 101 ALA A O 1
ATOM 779 N N . ALA A 1 102 ? 2.883 -2.326 12.394 1.00 65.31 102 ALA A N 1
ATOM 780 C CA . ALA A 1 102 ? 3.326 -2.732 13.722 1.00 65.31 102 ALA A CA 1
ATOM 781 C C . ALA A 1 102 ? 3.585 -1.488 14.574 1.00 65.31 102 ALA A C 1
ATOM 783 O O . ALA A 1 102 ? 4.330 -0.599 14.162 1.00 65.31 102 ALA A O 1
ATOM 784 N N . ASN A 1 103 ? 2.976 -1.424 15.757 1.00 62.28 103 ASN A N 1
ATOM 785 C CA . ASN A 1 103 ? 3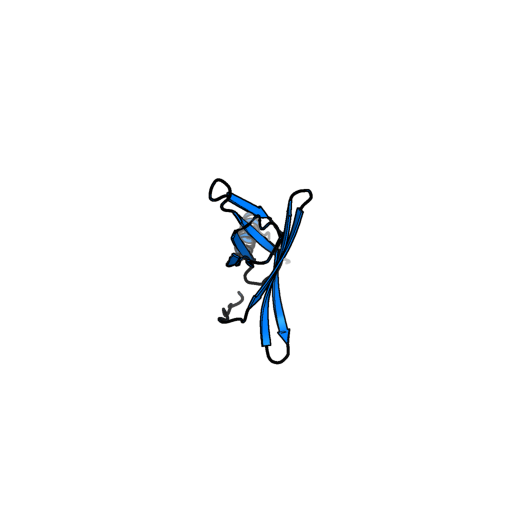.244 -0.393 16.753 1.00 62.28 103 ASN A CA 1
ATOM 786 C C . ASN A 1 103 ? 3.430 -1.044 18.129 1.00 62.28 103 ASN A C 1
ATOM 788 O O . ASN A 1 103 ? 2.455 -1.413 18.786 1.00 62.28 103 ASN A O 1
ATOM 792 N N . GLY A 1 104 ? 4.691 -1.203 18.545 1.00 69.12 104 GLY A N 1
ATOM 793 C CA . GLY A 1 104 ? 5.065 -1.793 19.830 1.00 69.12 104 GLY A CA 1
ATOM 794 C C . GLY A 1 104 ? 4.523 -3.212 20.003 1.00 69.12 104 GLY A C 1
ATOM 795 O O . GLY A 1 104 ? 5.112 -4.169 19.512 1.00 69.12 104 GLY A O 1
ATOM 796 N N . THR A 1 105 ? 3.406 -3.337 20.719 1.00 67.81 105 THR A N 1
ATOM 797 C CA . THR A 1 105 ? 2.742 -4.609 21.045 1.00 67.81 105 THR A CA 1
ATOM 798 C C . THR A 1 105 ? 1.590 -4.978 20.107 1.00 67.81 105 THR A C 1
ATOM 800 O O . THR A 1 105 ? 1.068 -6.086 20.214 1.00 67.81 105 THR A O 1
ATOM 803 N N . SER A 1 106 ? 1.178 -4.089 19.197 1.00 60.38 106 SER A N 1
ATOM 804 C CA . SER A 1 106 ? 0.055 -4.325 18.281 1.00 60.38 106 SER A CA 1
ATOM 805 C C . SER A 1 106 ? 0.533 -4.478 16.842 1.00 60.38 106 SER A C 1
ATOM 807 O O . SER A 1 106 ? 1.213 -3.596 16.314 1.00 60.38 106 SER A O 1
ATOM 809 N N . HIS A 1 107 ? 0.168 -5.593 16.206 1.00 70.75 107 HIS A N 1
ATOM 810 C CA . HIS A 1 107 ? 0.438 -5.875 14.798 1.00 70.75 107 HIS A CA 1
ATOM 811 C C . HIS A 1 107 ? -0.884 -6.054 14.048 1.00 70.75 107 HIS A C 1
ATOM 813 O O . HIS A 1 107 ? -1.750 -6.812 14.478 1.00 70.75 107 HIS A O 1
ATOM 819 N N . ALA A 1 108 ? -1.006 -5.414 12.891 1.00 71.81 108 ALA A N 1
ATOM 820 C CA . ALA A 1 108 ? -2.111 -5.592 11.966 1.00 71.81 108 ALA A CA 1
ATOM 821 C C . ALA A 1 108 ? -1.564 -5.933 10.580 1.00 71.81 108 ALA A C 1
ATOM 823 O O . ALA A 1 108 ? -0.682 -5.250 10.056 1.00 71.81 108 ALA A O 1
ATOM 824 N N . VAL A 1 109 ? -2.093 -7.001 9.987 1.00 76.19 109 VAL A N 1
ATOM 825 C CA . VAL A 1 109 ? -1.774 -7.403 8.617 1.00 76.19 109 VAL A CA 1
ATOM 826 C C . VAL A 1 109 ? -2.954 -7.031 7.734 1.00 76.19 109 VAL A C 1
ATOM 828 O O . VAL A 1 109 ? -4.059 -7.533 7.922 1.00 76.19 109 VAL A O 1
ATOM 831 N N . TYR A 1 110 ? -2.709 -6.170 6.755 1.00 75.88 110 TYR A N 1
ATOM 832 C CA . TYR A 1 110 ? -3.700 -5.749 5.776 1.00 75.88 110 TYR A CA 1
ATOM 833 C C . TYR A 1 110 ? -3.400 -6.413 4.442 1.00 75.88 110 TYR A C 1
ATOM 835 O O . TYR A 1 110 ? -2.278 -6.352 3.943 1.00 75.88 110 TYR A O 1
ATOM 843 N N . THR A 1 111 ? -4.406 -7.042 3.841 1.00 81.06 111 THR A N 1
ATOM 844 C CA . THR A 1 111 ? -4.314 -7.543 2.469 1.00 81.06 111 THR A CA 1
ATOM 845 C C . THR A 1 111 ? -5.505 -7.037 1.679 1.00 81.06 111 THR A C 1
ATOM 847 O O . THR A 1 111 ? -6.649 -7.280 2.049 1.00 81.06 111 THR A O 1
ATOM 850 N N . ALA A 1 112 ? -5.231 -6.357 0.573 1.00 78.62 112 ALA A N 1
ATOM 851 C CA . ALA A 1 112 ? -6.234 -5.934 -0.389 1.00 78.62 112 ALA A CA 1
ATOM 852 C C . ALA A 1 112 ? -5.918 -6.563 -1.747 1.00 78.62 112 ALA A C 1
ATOM 854 O O . ALA A 1 112 ? -4.759 -6.640 -2.158 1.00 78.62 112 ALA A O 1
ATOM 855 N N . SER A 1 113 ? -6.949 -7.011 -2.462 1.00 83.69 113 SER A N 1
ATOM 856 C CA . SER A 1 113 ? -6.795 -7.474 -3.839 1.00 83.69 113 SER A CA 1
ATOM 857 C C . SER A 1 113 ? -7.944 -6.994 -4.708 1.00 83.69 113 SER A C 1
ATOM 859 O O . SER A 1 113 ? -9.080 -6.893 -4.245 1.00 83.69 113 SER A O 1
ATOM 861 N N . GLY A 1 114 ? -7.652 -6.699 -5.971 1.00 80.88 114 GLY A N 1
ATOM 862 C CA . GLY A 1 114 ? -8.630 -6.138 -6.895 1.00 80.88 114 GLY A CA 1
ATOM 863 C C . GLY A 1 114 ? -8.384 -6.562 -8.334 1.00 80.88 114 GLY A C 1
ATOM 864 O O . GLY A 1 114 ? -7.286 -6.980 -8.705 1.00 80.88 114 GLY A O 1
ATOM 865 N N . TYR A 1 115 ? -9.429 -6.467 -9.154 1.00 82.56 115 TYR A N 1
ATOM 866 C CA . TYR A 1 115 ? -9.288 -6.626 -10.597 1.00 82.56 115 TYR A CA 1
ATOM 867 C C . TYR A 1 115 ? -8.547 -5.431 -11.191 1.00 82.56 115 TYR A C 1
ATOM 869 O O . TYR A 1 115 ? -8.691 -4.290 -10.750 1.00 82.56 115 TYR A O 1
ATOM 877 N N . ILE A 1 116 ? -7.741 -5.706 -12.210 1.00 75.88 116 ILE A N 1
ATOM 878 C CA . ILE A 1 116 ? -7.005 -4.670 -12.926 1.00 75.88 116 ILE A CA 1
ATOM 879 C C . ILE A 1 116 ? -7.933 -4.087 -13.986 1.00 75.88 116 ILE A C 1
ATOM 881 O O . ILE A 1 116 ? -8.203 -4.721 -15.002 1.00 75.88 116 ILE A O 1
ATOM 885 N N . ASN A 1 117 ? -8.408 -2.869 -13.742 1.00 75.75 117 ASN A N 1
ATOM 886 C CA . ASN A 1 117 ? -9.353 -2.195 -14.637 1.00 75.75 117 ASN A CA 1
ATOM 887 C C . ASN A 1 117 ? -8.663 -1.368 -15.730 1.00 75.75 117 ASN A C 1
ATOM 889 O O . ASN A 1 117 ? -9.298 -0.979 -16.707 1.00 75.75 117 ASN A O 1
ATOM 893 N N . LYS A 1 118 ? -7.369 -1.075 -15.573 1.00 69.94 118 LYS A N 1
ATOM 894 C CA . LYS A 1 118 ? -6.570 -0.348 -16.562 1.00 69.94 118 LYS A CA 1
ATOM 895 C C . LYS A 1 118 ? -5.176 -0.936 -16.654 1.00 69.94 118 LYS A C 1
ATOM 897 O O . LYS A 1 118 ? -4.571 -1.280 -15.644 1.00 69.94 118 LYS A O 1
ATOM 902 N N . THR A 1 119 ? -4.670 -0.989 -17.878 1.00 71.12 119 THR A N 1
ATOM 903 C CA . THR A 1 119 ? -3.269 -1.294 -18.158 1.00 71.12 119 THR A CA 1
ATOM 904 C C . THR A 1 119 ? -2.610 -0.009 -18.623 1.00 71.12 119 THR A C 1
ATOM 906 O O . THR A 1 119 ? -3.144 0.676 -19.494 1.00 71.12 119 THR A O 1
ATOM 909 N N . ILE A 1 120 ? -1.479 0.334 -18.018 1.00 68.19 120 ILE A N 1
ATOM 910 C CA . ILE A 1 120 ? -0.640 1.435 -18.481 1.00 68.19 120 ILE A CA 1
ATOM 911 C C . ILE A 1 120 ? 0.451 0.795 -19.327 1.00 68.19 120 ILE A C 1
ATOM 913 O O . ILE A 1 120 ? 1.246 0.002 -18.826 1.00 68.19 120 ILE A O 1
ATOM 917 N N . GLU A 1 121 ? 0.450 1.093 -20.620 1.00 68.38 121 GLU A N 1
ATOM 918 C CA . GLU A 1 121 ? 1.493 0.620 -21.518 1.00 68.38 121 GLU A CA 1
ATOM 919 C C . GLU A 1 121 ? 2.714 1.530 -21.363 1.00 68.38 121 GLU A C 1
ATOM 921 O O . GLU A 1 121 ? 2.655 2.735 -21.613 1.00 68.38 121 GLU A O 1
ATOM 926 N N . MET A 1 122 ? 3.820 0.961 -20.887 1.00 59.72 122 MET A 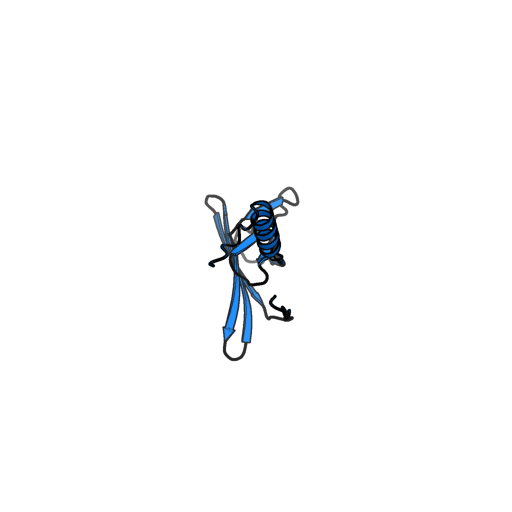N 1
ATOM 927 C CA . MET A 1 122 ? 5.068 1.694 -20.718 1.00 59.72 122 MET A CA 1
ATOM 928 C C . MET A 1 122 ? 5.961 1.442 -21.924 1.00 59.72 122 MET A C 1
ATOM 930 O O . MET A 1 122 ? 6.340 0.302 -22.192 1.00 59.72 122 MET A O 1
ATOM 934 N N . ARG A 1 123 ? 6.360 2.505 -22.626 1.00 58.19 123 ARG A N 1
ATOM 935 C CA . ARG A 1 123 ? 7.517 2.415 -23.519 1.00 58.19 123 ARG A CA 1
ATOM 936 C C . ARG A 1 123 ? 8.775 2.408 -22.661 1.00 58.19 123 ARG A C 1
ATOM 938 O O . ARG A 1 123 ? 9.095 3.417 -22.035 1.00 58.19 123 ARG A O 1
ATOM 945 N N . GLY A 1 124 ? 9.461 1.267 -22.630 1.00 54.50 124 GLY A N 1
ATOM 946 C CA . GLY A 1 124 ? 10.838 1.209 -22.151 1.00 54.50 124 GLY A CA 1
ATOM 947 C C . GLY A 1 124 ? 11.695 2.171 -22.974 1.00 54.50 124 GLY A C 1
ATOM 948 O O . GLY A 1 124 ? 11.531 2.241 -24.194 1.00 54.50 124 GLY A O 1
ATOM 949 N N . LYS A 1 125 ? 12.532 2.959 -22.297 1.00 45.94 125 LYS A N 1
ATOM 950 C CA . LYS A 1 125 ? 13.640 3.659 -22.950 1.00 45.94 125 LYS A CA 1
ATOM 951 C C . LYS A 1 125 ? 14.743 2.665 -23.272 1.00 45.94 125 LYS A C 1
ATOM 953 O O . LYS A 1 125 ? 14.976 1.784 -22.415 1.00 45.94 125 LYS A O 1
#